Protein AF-A0AA45U1Y1-F1 (afdb_monomer)

Foldseek 3Di:
DDFDAQPPDGPDTFADDPVDPNQGWDWPPDKDWDWDDPPDPDTDIWIWTWTAGPVPRDIDIDTPDPSPPDDPDPPDDD

Radius of gyration: 15.84 Å; Cα contacts (8 Å, |Δi|>4): 106; chains: 1; bounding box: 44×20×44 Å

pLDDT: mean 79.02, std 16.94, range [36.5, 95.19]

Solvent-accessible surface area (backbone atoms only — not comparable to full-atom values): 5194 Å² total; per-residue (Å²): 131,81,75,36,75,35,98,76,50,79,96,38,70,37,57,63,38,90,90,42,81,95,37,62,39,47,65,63,102,52,76,48,73,47,76,56,59,93,84,47,96,74,70,58,72,43,50,30,34,48,34,33,23,90,87,78,67,52,71,46,81,41,71,70,54,81,95,67,66,67,87,71,70,90,76,76,84,131

Structure (mmCIF, N/CA/C/O backbone):
data_AF-A0AA45U1Y1-F1
#
_entry.id   AF-A0AA45U1Y1-F1
#
loop_
_atom_site.group_PDB
_atom_site.id
_atom_site.type_symbol
_atom_site.label_atom_id
_atom_site.label_alt_id
_atom_site.label_comp_id
_atom_site.label_asym_id
_atom_site.label_entity_id
_atom_site.label_seq_id
_atom_site.pdbx_PDB_ins_code
_atom_site.Cartn_x
_atom_site.Cartn_y
_atom_site.Cartn_z
_atom_site.occupancy
_atom_site.B_iso_or_equiv
_atom_site.auth_seq_id
_atom_site.auth_comp_id
_atom_site.auth_asym_id
_atom_site.auth_atom_id
_atom_site.pdbx_PDB_model_num
ATOM 1 N N . MET A 1 1 ? 1.785 8.235 0.893 1.00 52.97 1 MET A N 1
ATOM 2 C CA . MET A 1 1 ? 1.515 9.303 1.884 1.00 52.97 1 MET A CA 1
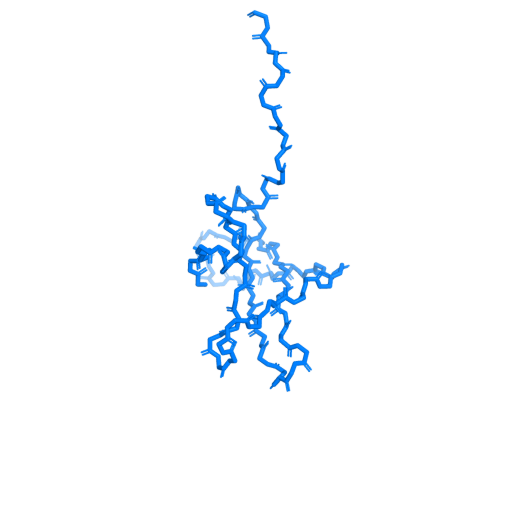ATOM 3 C C . MET A 1 1 ? 2.336 9.048 3.142 1.00 52.97 1 MET A C 1
ATOM 5 O O . MET A 1 1 ? 2.751 7.910 3.329 1.00 52.97 1 MET A O 1
ATOM 9 N N . PRO A 1 2 ? 2.639 10.061 3.973 1.00 65.69 2 PRO A N 1
ATOM 10 C CA . PRO A 1 2 ? 3.416 9.837 5.187 1.00 65.69 2 PRO A CA 1
ATOM 11 C C . PRO A 1 2 ? 2.636 8.961 6.174 1.00 65.69 2 PRO A C 1
ATOM 13 O O . PRO A 1 2 ? 1.428 9.135 6.345 1.00 65.69 2 PRO A O 1
ATOM 16 N N . LEU A 1 3 ? 3.353 8.048 6.831 1.00 72.06 3 LEU A N 1
ATOM 17 C CA . LEU A 1 3 ? 2.897 7.356 8.034 1.00 72.06 3 LEU A CA 1
ATOM 18 C C . LEU A 1 3 ? 2.316 8.380 9.023 1.00 72.06 3 LEU A C 1
ATOM 20 O O . LEU A 1 3 ? 2.973 9.379 9.330 1.00 72.06 3 LEU A O 1
ATOM 24 N N . ARG A 1 4 ? 1.096 8.147 9.513 1.00 74.06 4 ARG A N 1
ATOM 25 C CA . ARG A 1 4 ? 0.401 9.064 10.431 1.00 74.06 4 ARG A CA 1
ATOM 26 C C . ARG A 1 4 ? 0.460 8.526 11.854 1.00 74.06 4 ARG A C 1
ATOM 28 O O . ARG A 1 4 ? 0.619 7.325 12.047 1.00 74.06 4 ARG A O 1
ATOM 35 N N . ALA A 1 5 ? 0.328 9.397 12.850 1.00 75.44 5 ALA A N 1
ATOM 36 C CA . ALA A 1 5 ? 0.221 8.957 14.240 1.00 75.44 5 ALA A CA 1
ATOM 37 C C . ALA A 1 5 ? -0.998 8.037 14.414 1.00 75.44 5 ALA A C 1
ATOM 39 O O . ALA A 1 5 ? -2.074 8.314 13.876 1.00 75.44 5 ALA A O 1
ATOM 40 N N . HIS A 1 6 ? -0.832 6.943 15.152 1.00 77.38 6 HIS A N 1
ATOM 41 C CA . HIS A 1 6 ? -1.933 6.040 15.448 1.00 77.38 6 HIS A CA 1
ATOM 42 C C . HIS A 1 6 ? -2.931 6.742 16.388 1.00 77.38 6 HIS A C 1
ATOM 44 O O . HIS A 1 6 ? -2.525 7.281 17.416 1.00 77.38 6 HIS A O 1
ATOM 50 N N . PRO A 1 7 ? -4.248 6.695 16.116 1.00 74.81 7 PRO A N 1
ATOM 51 C CA . PRO A 1 7 ? -5.253 7.430 16.898 1.00 74.81 7 PRO A CA 1
ATOM 52 C C . PRO A 1 7 ? -5.466 6.924 18.338 1.00 74.81 7 PRO A C 1
ATOM 54 O O . PRO A 1 7 ? -6.261 7.495 19.073 1.00 74.81 7 PRO A O 1
ATOM 57 N N . VAL A 1 8 ? -4.794 5.840 18.740 1.00 80.69 8 VAL A N 1
ATOM 58 C CA . VAL A 1 8 ? -5.044 5.123 20.007 1.00 80.69 8 VAL A CA 1
ATOM 59 C C . VAL A 1 8 ? -3.719 4.744 20.659 1.00 80.69 8 VAL A C 1
ATOM 61 O O . VAL A 1 8 ? -3.523 4.971 21.848 1.00 80.69 8 VAL A O 1
ATOM 64 N N . GLN A 1 9 ? -2.777 4.211 19.877 1.00 79.00 9 GLN A N 1
ATOM 65 C CA . GLN A 1 9 ? -1.437 3.891 20.355 1.00 79.00 9 GLN A CA 1
ATOM 66 C C . GLN A 1 9 ? -0.543 5.130 20.272 1.00 79.00 9 GLN A C 1
ATOM 68 O O . GLN A 1 9 ? -0.050 5.493 19.204 1.00 79.00 9 GLN A O 1
ATOM 73 N N . LYS A 1 10 ? -0.346 5.797 21.411 1.00 75.88 10 LYS A N 1
ATOM 74 C CA . LYS A 1 10 ? 0.546 6.956 21.515 1.00 75.88 10 LYS A CA 1
ATOM 75 C C . LYS A 1 10 ? 1.952 6.578 21.020 1.00 75.88 10 LYS A C 1
ATOM 77 O O . LYS A 1 10 ? 2.405 5.471 21.276 1.00 75.88 10 LYS A O 1
ATOM 82 N N . GLU A 1 11 ? 2.602 7.482 20.285 1.00 78.31 11 GLU A N 1
ATOM 83 C CA . GLU A 1 11 ? 3.952 7.308 19.696 1.00 78.31 11 GLU A CA 1
ATOM 84 C C . GLU A 1 11 ? 4.071 6.251 18.580 1.00 78.31 11 GLU A C 1
ATOM 86 O O . GLU A 1 11 ? 5.094 6.187 17.901 1.00 78.31 11 GLU A O 1
ATOM 91 N N . SER A 1 12 ? 3.006 5.496 18.300 1.00 77.88 12 SER A N 1
ATOM 92 C CA . SER A 1 12 ? 2.950 4.576 17.165 1.00 77.88 12 SER A CA 1
ATOM 93 C C . SER A 1 12 ? 2.584 5.306 15.871 1.00 77.88 12 SER A C 1
ATOM 95 O O . SER A 1 12 ? 1.849 6.301 15.864 1.00 77.88 12 SER A O 1
ATOM 97 N N . LYS A 1 13 ? 3.087 4.792 14.748 1.00 77.56 13 LYS A N 1
ATOM 98 C CA . LYS A 1 13 ? 2.767 5.253 13.396 1.00 77.56 13 LYS A CA 1
ATOM 99 C C . LYS A 1 13 ? 1.997 4.170 12.651 1.00 77.56 13 LYS A C 1
ATOM 101 O O . LYS A 1 13 ? 2.307 2.992 12.778 1.00 77.56 13 LYS A O 1
ATOM 106 N N . THR A 1 14 ? 1.010 4.567 11.857 1.00 82.75 14 THR A N 1
ATOM 107 C CA . THR A 1 14 ? 0.156 3.640 11.114 1.00 82.75 14 THR A CA 1
ATOM 108 C C . THR A 1 14 ? -0.311 4.211 9.773 1.00 82.75 14 THR A C 1
ATOM 110 O O . THR A 1 14 ? -0.106 5.391 9.461 1.00 82.75 14 THR A O 1
ATOM 113 N N . LEU A 1 15 ? -0.929 3.347 8.969 1.00 86.44 15 LEU A N 1
ATOM 114 C CA . LEU A 1 15 ? -1.528 3.669 7.681 1.00 86.44 15 LEU A CA 1
ATOM 115 C C . LEU A 1 15 ? -3.018 3.949 7.875 1.00 86.44 15 LEU A C 1
ATOM 117 O O . LEU A 1 15 ? -3.773 3.065 8.271 1.00 86.44 15 LEU A O 1
ATOM 121 N N . LEU A 1 16 ? -3.438 5.184 7.604 1.00 88.50 16 LEU A N 1
ATOM 122 C CA . LEU A 1 16 ? -4.834 5.608 7.710 1.00 88.50 16 LEU A CA 1
ATOM 123 C C . LEU A 1 16 ? -5.385 5.976 6.341 1.00 88.50 16 LEU A C 1
ATOM 125 O O . LEU A 1 16 ? -4.726 6.674 5.568 1.00 88.50 16 LEU A 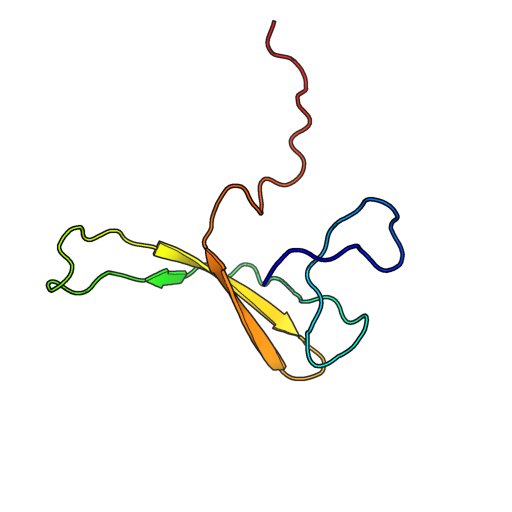O 1
ATOM 129 N N . CYS A 1 17 ? -6.631 5.587 6.092 1.00 90.06 17 CYS A N 1
ATOM 130 C CA . CYS A 1 17 ? -7.353 6.010 4.906 1.00 90.06 17 CYS A CA 1
ATOM 131 C C . CYS A 1 17 ? -7.507 7.538 4.882 1.00 90.06 17 CYS A C 1
ATOM 133 O O . CYS A 1 17 ? -7.821 8.174 5.890 1.00 90.06 17 CYS A O 1
ATOM 135 N N . ILE A 1 18 ? -7.300 8.148 3.713 1.00 89.12 18 ILE A N 1
ATOM 136 C CA . ILE A 1 18 ? -7.542 9.582 3.522 1.00 89.12 18 ILE A CA 1
ATOM 137 C C . ILE A 1 18 ? -9.034 9.928 3.448 1.00 89.12 18 ILE A C 1
ATOM 139 O O . ILE A 1 18 ? -9.418 11.013 3.870 1.00 89.12 18 ILE A O 1
ATOM 143 N N . ASN A 1 19 ? -9.866 8.998 2.972 1.00 91.25 19 ASN A N 1
ATOM 144 C CA . ASN A 1 19 ? -11.303 9.213 2.784 1.00 91.25 19 ASN A CA 1
ATOM 145 C C . ASN A 1 19 ? -12.138 8.795 4.003 1.00 91.25 19 ASN A C 1
ATOM 147 O O . ASN A 1 19 ? -13.247 9.289 4.187 1.00 91.25 19 ASN A O 1
ATOM 151 N N . CYS A 1 20 ? -11.619 7.890 4.838 1.00 90.44 20 CYS A N 1
ATOM 152 C CA . CYS A 1 20 ? -12.300 7.382 6.028 1.00 90.44 20 CYS A CA 1
ATOM 153 C C . CYS A 1 20 ? -11.469 7.722 7.275 1.00 90.44 20 CYS A C 1
ATOM 155 O O . CYS A 1 20 ? -10.509 7.004 7.579 1.00 90.44 20 CYS A O 1
ATOM 157 N N . PRO A 1 21 ? -11.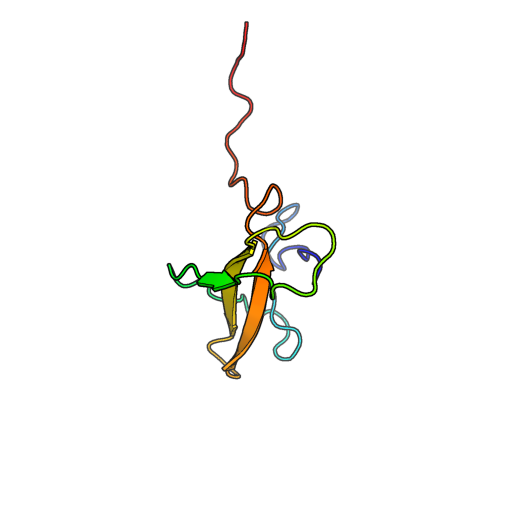806 8.805 8.003 1.00 83.56 21 PRO A N 1
ATOM 158 C CA . PRO A 1 21 ? -11.105 9.182 9.224 1.00 83.56 21 PRO A CA 1
ATOM 159 C C . PRO A 1 21 ? -11.014 8.006 10.201 1.00 83.56 21 PRO A C 1
ATOM 161 O O . PRO A 1 21 ? -11.976 7.260 10.373 1.00 83.56 21 PRO A O 1
ATOM 164 N N . ASN A 1 22 ? -9.854 7.832 10.834 1.00 85.06 22 ASN A N 1
ATOM 165 C CA . ASN A 1 22 ? -9.570 6.765 11.807 1.00 85.06 22 ASN A CA 1
ATOM 166 C C . ASN A 1 22 ? -9.659 5.319 11.281 1.00 85.06 22 ASN A C 1
ATOM 168 O O . ASN A 1 22 ? -9.480 4.390 12.064 1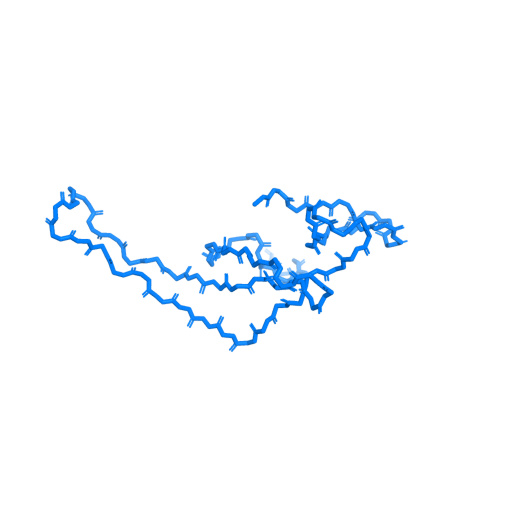.00 85.06 22 ASN A O 1
ATOM 172 N N . THR A 1 23 ? -9.895 5.101 9.985 1.00 89.69 23 THR A N 1
ATOM 173 C CA . THR A 1 23 ? -9.888 3.752 9.406 1.00 89.69 23 THR A CA 1
ATOM 174 C C . THR A 1 23 ? -8.465 3.360 9.035 1.00 89.69 23 THR A C 1
ATOM 176 O O . THR A 1 23 ? -7.815 4.048 8.243 1.00 89.69 23 THR A O 1
ATOM 179 N N . LEU A 1 24 ? -7.986 2.259 9.614 1.00 89.81 24 LEU A N 1
ATOM 180 C CA . LEU A 1 24 ? -6.691 1.670 9.287 1.00 89.81 24 LEU A CA 1
ATOM 181 C C . LEU A 1 24 ? -6.739 1.039 7.894 1.00 89.81 24 LEU A C 1
ATOM 183 O O . LEU A 1 24 ? -7.738 0.427 7.525 1.00 89.81 24 LEU A O 1
ATOM 187 N N . LEU A 1 25 ? -5.662 1.192 7.128 1.00 91.25 25 LEU A N 1
ATOM 188 C CA . LEU A 1 25 ? -5.507 0.470 5.871 1.00 91.25 25 LEU A CA 1
ATOM 189 C C . LEU A 1 25 ? -5.017 -0.952 6.152 1.00 91.25 25 LEU A C 1
ATOM 191 O O . LEU A 1 25 ? -4.043 -1.152 6.881 1.00 91.25 25 LEU A O 1
ATOM 195 N N . THR A 1 26 ? -5.665 -1.926 5.527 1.00 91.12 26 THR A N 1
ATOM 196 C CA . THR A 1 26 ? -5.252 -3.325 5.526 1.00 91.12 26 THR A CA 1
ATOM 197 C C . THR A 1 26 ? -4.131 -3.510 4.509 1.00 91.12 26 THR A C 1
ATOM 199 O O . THR A 1 26 ? -4.238 -3.071 3.364 1.00 91.12 26 THR A O 1
ATOM 202 N N . VAL A 1 27 ? -3.043 -4.165 4.912 1.00 89.31 27 VAL A N 1
ATOM 203 C CA . VAL A 1 27 ? -1.920 -4.494 4.023 1.00 89.31 27 VAL A CA 1
ATOM 204 C C . VAL A 1 27 ? -2.010 -5.976 3.657 1.00 89.31 27 VAL A C 1
ATOM 206 O O . VAL A 1 27 ? -1.562 -6.818 4.439 1.00 89.31 27 VAL A O 1
ATOM 209 N N . PRO A 1 28 ? -2.622 -6.339 2.514 1.00 87.69 28 PRO A N 1
ATOM 210 C CA . PRO A 1 28 ? -2.648 -7.725 2.068 1.00 87.69 28 PRO A CA 1
ATOM 211 C C . PRO A 1 28 ? -1.224 -8.249 1.813 1.00 87.69 28 PRO A C 1
ATOM 213 O O . PRO A 1 28 ? -0.339 -7.475 1.435 1.00 87.69 28 PRO A O 1
ATOM 216 N N . PRO A 1 29 ? -0.984 -9.567 1.944 1.00 82.44 29 PRO A N 1
ATOM 217 C CA . PRO A 1 29 ? 0.311 -10.195 1.675 1.00 82.44 29 PRO A CA 1
ATOM 218 C C . PRO A 1 29 ? 0.589 -10.313 0.162 1.00 82.44 29 PRO A C 1
ATOM 220 O O . PRO A 1 29 ? 0.972 -11.366 -0.340 1.00 82.44 29 PRO A O 1
ATOM 223 N N . SER A 1 30 ? 0.376 -9.231 -0.584 1.00 80.25 30 SER A N 1
ATOM 224 C CA . SER A 1 30 ? 0.583 -9.135 -2.026 1.00 80.25 30 SER A CA 1
ATOM 225 C C . SER A 1 30 ? 1.708 -8.148 -2.319 1.00 80.25 30 SER A C 1
ATOM 227 O O . SER A 1 30 ? 1.625 -6.980 -1.927 1.00 80.25 30 SER A O 1
ATOM 229 N N . ARG A 1 31 ? 2.737 -8.611 -3.031 1.00 87.62 31 ARG A N 1
ATOM 230 C CA . ARG A 1 31 ? 3.835 -7.784 -3.539 1.00 87.62 31 ARG A CA 1
ATOM 231 C C . ARG A 1 31 ? 3.781 -7.737 -5.060 1.00 87.62 31 ARG A C 1
ATOM 233 O O . ARG A 1 31 ? 3.450 -8.732 -5.699 1.00 87.62 31 ARG A O 1
ATOM 240 N N . TYR A 1 32 ? 4.134 -6.588 -5.616 1.00 89.81 32 TYR A N 1
ATOM 241 C CA . TYR A 1 32 ? 4.133 -6.307 -7.046 1.00 89.81 32 TYR A CA 1
ATOM 242 C C . TYR A 1 32 ? 5.509 -5.791 -7.446 1.00 89.81 32 TYR A C 1
ATOM 244 O O . TYR A 1 32 ? 6.148 -5.076 -6.678 1.00 89.81 32 TYR A O 1
ATOM 252 N N . THR A 1 33 ? 5.957 -6.103 -8.657 1.00 92.62 33 THR A N 1
ATOM 253 C CA . THR A 1 33 ? 7.195 -5.544 -9.205 1.00 92.62 33 THR A CA 1
ATOM 254 C C . THR A 1 33 ? 6.861 -4.759 -10.460 1.00 92.62 33 THR A C 1
ATOM 256 O O . THR A 1 33 ? 6.339 -5.326 -11.417 1.00 92.62 33 THR A O 1
ATOM 259 N N . LEU A 1 34 ? 7.161 -3.461 -10.459 1.00 90.62 34 LEU A N 1
ATOM 260 C CA . LEU A 1 34 ? 7.101 -2.642 -11.664 1.00 90.62 34 LEU A CA 1
ATOM 261 C C . LEU A 1 34 ? 8.448 -2.704 -12.371 1.00 90.62 34 LEU A C 1
ATOM 263 O O . LEU A 1 34 ? 9.480 -2.385 -11.774 1.00 90.62 34 LEU A O 1
ATOM 267 N N . GLN A 1 35 ? 8.420 -3.118 -13.633 1.00 93.12 35 GLN A N 1
ATOM 268 C CA . GLN A 1 35 ? 9.581 -3.059 -14.507 1.00 93.12 35 GLN A CA 1
ATOM 269 C C . GLN A 1 35 ? 9.646 -1.671 -15.157 1.00 93.12 35 GLN A C 1
ATOM 271 O O . GLN A 1 35 ? 8.602 -1.148 -15.551 1.00 93.12 35 GLN A O 1
ATOM 276 N N . PRO A 1 36 ? 10.832 -1.051 -15.227 1.00 91.19 36 PRO A N 1
ATOM 277 C CA . PRO A 1 36 ? 11.016 0.190 -15.960 1.00 91.19 36 PRO A CA 1
ATOM 278 C C . PRO A 1 36 ? 10.941 -0.081 -17.465 1.00 91.19 36 PRO A C 1
ATOM 280 O O . PRO A 1 36 ? 11.402 -1.121 -17.932 1.00 91.19 36 PRO A O 1
ATOM 283 N N . ASP A 1 37 ? 10.413 0.878 -18.216 1.00 91.44 37 ASP A N 1
ATOM 284 C CA . ASP A 1 37 ? 10.508 0.848 -19.674 1.00 91.44 37 ASP A CA 1
ATOM 285 C C . ASP A 1 37 ? 11.958 1.091 -20.132 1.00 91.44 37 ASP A C 1
ATOM 287 O O . ASP A 1 37 ? 12.761 1.718 -19.432 1.00 91.44 37 ASP A O 1
ATOM 291 N N . ASP A 1 38 ? 12.273 0.684 -21.361 1.00 87.50 38 ASP A N 1
ATOM 292 C CA . ASP A 1 38 ? 13.612 0.835 -21.958 1.00 87.50 38 ASP A CA 1
ATOM 293 C C . ASP A 1 38 ? 14.043 2.304 -22.153 1.00 87.50 38 ASP A C 1
ATOM 295 O O . ASP A 1 38 ? 15.200 2.595 -22.449 1.00 87.50 38 ASP A O 1
ATOM 299 N N . SER A 1 39 ? 13.115 3.252 -21.992 1.00 91.62 39 SER A N 1
ATOM 300 C CA . SER A 1 39 ? 13.355 4.692 -22.127 1.00 91.62 39 SER A CA 1
ATOM 301 C C . SER A 1 39 ? 14.006 5.334 -20.895 1.00 91.62 39 SER A C 1
ATOM 303 O O . SER A 1 39 ? 14.433 6.491 -20.956 1.00 91.62 39 SER A O 1
ATOM 305 N N . PHE A 1 40 ? 14.101 4.617 -19.771 1.00 87.31 40 PHE A N 1
ATOM 306 C CA . PHE A 1 40 ? 14.712 5.138 -18.551 1.00 87.31 40 PHE A CA 1
ATOM 307 C C . PHE A 1 40 ? 16.242 5.108 -18.635 1.00 87.31 40 PHE A C 1
ATOM 309 O O . PHE A 1 40 ? 16.848 4.064 -18.848 1.00 87.31 40 PHE A O 1
ATOM 316 N N . ALA A 1 41 ? 16.885 6.250 -18.364 1.00 88.00 41 ALA A N 1
ATOM 317 C CA . ALA A 1 41 ? 18.349 6.364 -18.359 1.00 88.00 41 ALA A CA 1
ATOM 318 C C . ALA A 1 41 ? 19.032 5.440 -17.330 1.00 88.00 41 ALA A C 1
ATOM 320 O O . ALA A 1 41 ? 20.171 5.022 -17.521 1.00 88.00 41 ALA A O 1
ATOM 321 N N . THR A 1 42 ? 18.335 5.119 -16.238 1.00 86.81 42 THR A N 1
ATOM 322 C CA . THR A 1 42 ? 18.776 4.173 -15.206 1.00 86.81 42 THR A CA 1
ATOM 323 C C . THR A 1 42 ? 17.612 3.246 -14.850 1.00 86.81 42 THR A C 1
ATOM 325 O O . THR A 1 42 ? 16.819 3.579 -13.961 1.00 86.81 42 THR A O 1
ATOM 328 N N . PRO A 1 43 ? 17.453 2.111 -15.549 1.00 84.12 43 PRO A N 1
ATOM 329 C CA . PRO A 1 43 ? 16.348 1.200 -15.301 1.00 84.12 43 PRO A CA 1
ATOM 330 C C . PRO A 1 43 ? 16.533 0.512 -13.943 1.00 84.12 43 PRO A C 1
ATOM 332 O O . PRO A 1 43 ? 17.519 -0.184 -13.704 1.00 84.12 43 PRO A O 1
ATOM 335 N N . GLN A 1 44 ? 15.571 0.703 -13.040 1.00 88.44 44 GLN A N 1
ATOM 336 C CA . GLN A 1 44 ? 15.492 -0.016 -11.772 1.00 88.44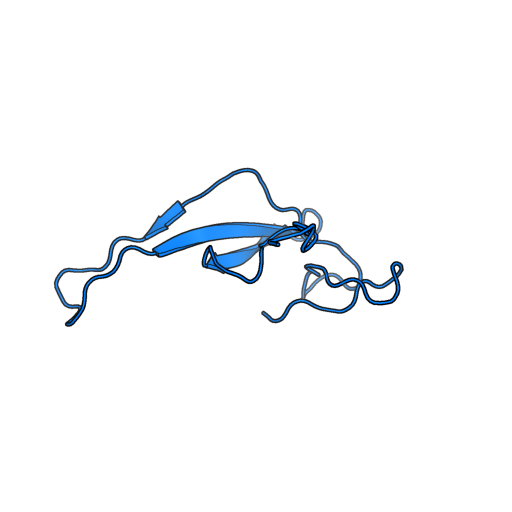 44 GLN A CA 1
ATOM 337 C C . GLN A 1 44 ? 14.084 -0.585 -11.581 1.00 88.44 44 GLN A C 1
ATOM 339 O O . GLN A 1 44 ? 13.102 0.155 -11.625 1.00 88.44 44 GLN A O 1
ATOM 344 N N . ALA A 1 45 ? 13.996 -1.889 -11.309 1.00 89.69 45 ALA A N 1
ATOM 345 C CA . ALA A 1 45 ?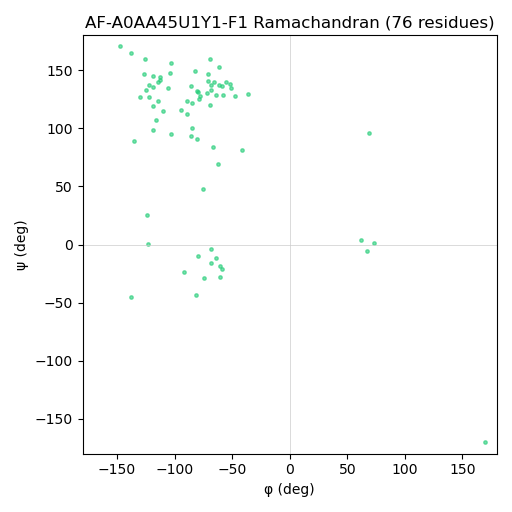 12.747 -2.525 -10.910 1.00 89.69 45 ALA A CA 1
ATOM 346 C C . ALA A 1 45 ? 12.309 -2.041 -9.518 1.00 89.69 45 ALA A C 1
ATOM 348 O O . ALA A 1 45 ? 13.120 -1.939 -8.593 1.00 89.69 45 ALA A O 1
ATOM 349 N N . LEU A 1 46 ? 11.017 -1.753 -9.361 1.00 89.06 46 LEU A N 1
ATOM 350 C CA . LEU A 1 46 ? 10.441 -1.278 -8.105 1.00 89.06 46 LEU A CA 1
ATOM 351 C C . LEU A 1 46 ? 9.544 -2.348 -7.495 1.00 89.06 46 LEU A C 1
ATOM 353 O O . LEU A 1 46 ? 8.488 -2.660 -8.042 1.00 89.06 46 LEU A O 1
ATOM 357 N N . SER A 1 47 ? 9.936 -2.861 -6.331 1.00 90.00 47 SER A N 1
ATOM 358 C CA . SER A 1 47 ? 9.057 -3.679 -5.496 1.00 90.00 47 SER A CA 1
ATOM 359 C C . SER A 1 47 ? 8.089 -2.785 -4.732 1.00 90.00 47 SER A C 1
ATOM 361 O O . SER A 1 47 ? 8.501 -1.856 -4.031 1.00 90.00 47 SER A O 1
ATOM 363 N N . LEU A 1 48 ? 6.801 -3.063 -4.885 1.00 90.25 48 LEU A N 1
ATOM 364 C CA . LEU A 1 48 ? 5.700 -2.345 -4.269 1.00 90.25 48 LEU A CA 1
ATOM 365 C C . LEU A 1 48 ? 4.786 -3.307 -3.507 1.00 90.25 48 LEU A C 1
ATOM 367 O O . LEU A 1 48 ? 4.699 -4.494 -3.817 1.00 90.25 48 LEU A O 1
ATOM 371 N N . PHE A 1 49 ? 4.015 -2.774 -2.572 1.00 89.31 49 PHE A N 1
ATOM 372 C CA . PHE A 1 49 ? 2.854 -3.451 -2.000 1.00 89.31 49 PHE A CA 1
ATOM 373 C C . PHE A 1 49 ? 1.699 -2.459 -1.853 1.00 89.31 49 PHE A C 1
ATOM 375 O O . PHE A 1 49 ? 1.886 -1.244 -1.957 1.00 89.31 49 PHE A O 1
ATOM 382 N N . ALA A 1 50 ? 0.498 -2.989 -1.642 1.00 90.25 50 ALA A N 1
ATOM 383 C CA . ALA A 1 50 ? -0.717 -2.197 -1.526 1.00 90.25 50 ALA A CA 1
ATOM 384 C C . ALA A 1 50 ? -1.173 -2.085 -0.068 1.00 90.25 50 ALA A C 1
ATOM 386 O O . ALA A 1 50 ? -1.011 -3.021 0.712 1.00 90.25 50 ALA A O 1
ATOM 387 N N . ALA A 1 51 ? -1.787 -0.957 0.273 1.00 91.25 51 ALA A N 1
ATOM 388 C CA . ALA A 1 51 ? -2.582 -0.785 1.480 1.00 91.25 51 ALA A CA 1
ATOM 389 C C . ALA A 1 51 ? -3.996 -0.358 1.068 1.00 91.25 51 ALA A C 1
ATOM 391 O O . ALA A 1 51 ? -4.156 0.590 0.297 1.00 91.25 51 ALA A O 1
ATOM 392 N N . VAL A 1 52 ? -5.012 -1.073 1.546 1.00 93.06 52 VAL A N 1
ATOM 393 C CA . VAL A 1 52 ? -6.398 -0.976 1.072 1.00 93.06 52 VAL A CA 1
ATOM 394 C C . VAL A 1 52 ? -7.321 -0.611 2.229 1.00 93.06 52 VAL A C 1
ATOM 396 O O . VAL A 1 52 ? -7.187 -1.120 3.337 1.00 93.06 52 VAL A O 1
ATOM 399 N N . CYS A 1 53 ? -8.261 0.295 1.987 1.00 94.00 53 CYS A N 1
ATOM 400 C CA . CYS A 1 53 ? -9.338 0.60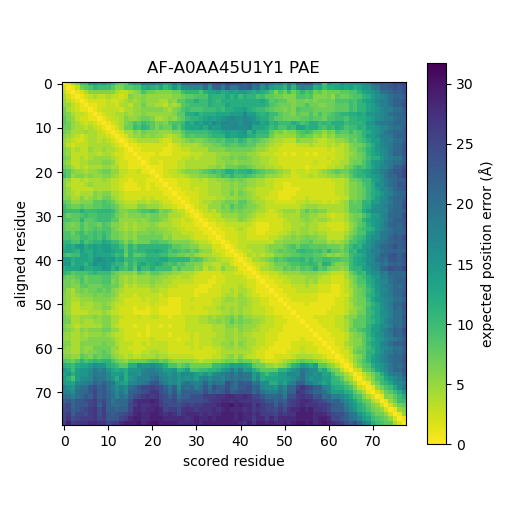1 2.915 1.00 94.00 53 CYS A CA 1
ATOM 401 C C . CYS A 1 53 ? -10.523 -0.319 2.634 1.00 94.00 53 CYS A C 1
ATOM 403 O O . CYS A 1 53 ? -11.201 -0.143 1.622 1.00 94.00 53 CYS A O 1
ATOM 405 N N . ASP A 1 54 ? -10.826 -1.231 3.551 1.00 92.25 54 ASP A N 1
ATOM 406 C CA . ASP A 1 54 ? -11.943 -2.171 3.383 1.00 92.25 54 ASP A CA 1
ATOM 407 C C . ASP A 1 54 ? -13.322 -1.481 3.433 1.00 92.25 54 ASP A C 1
ATOM 409 O O . ASP A 1 54 ? -14.317 -2.037 2.977 1.00 92.25 54 ASP A O 1
ATOM 413 N N . THR A 1 55 ? -13.390 -0.239 3.932 1.00 94.94 55 THR A N 1
ATOM 414 C CA . THR A 1 55 ? -14.636 0.542 4.015 1.00 94.94 55 THR A CA 1
ATOM 415 C C . THR A 1 55 ? -15.005 1.227 2.698 1.00 94.94 55 THR A C 1
ATOM 417 O O . THR A 1 55 ? -16.175 1.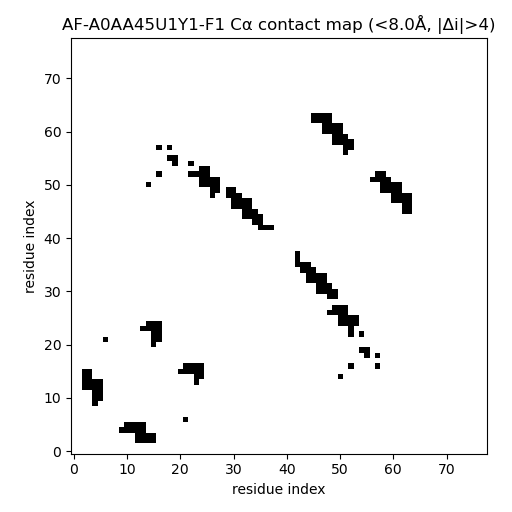252 2.329 1.00 94.94 55 THR A O 1
ATOM 420 N N . CYS A 1 56 ? -14.037 1.833 1.997 1.00 95.19 56 CYS A N 1
A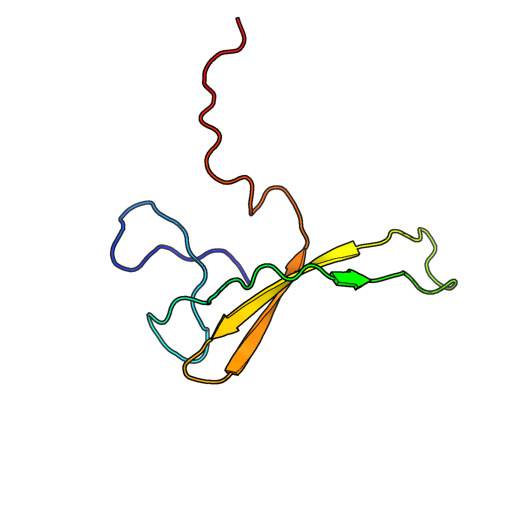TOM 421 C CA . CYS A 1 56 ? -14.305 2.629 0.785 1.00 95.19 56 CYS A CA 1
ATOM 422 C C . CYS A 1 56 ? -13.555 2.160 -0.469 1.00 95.19 56 CYS A C 1
ATOM 424 O O . CYS A 1 56 ? -13.674 2.792 -1.515 1.00 95.19 56 CYS A O 1
ATOM 426 N N . GLY A 1 57 ? -12.751 1.099 -0.376 1.00 93.88 57 GLY A N 1
ATOM 427 C CA . GLY A 1 57 ? -11.960 0.560 -1.488 1.00 93.88 57 GLY A CA 1
ATOM 428 C C . GLY A 1 57 ? -10.741 1.402 -1.879 1.00 93.88 57 GLY A C 1
ATOM 429 O O . GLY A 1 57 ? -10.021 1.051 -2.815 1.00 93.88 57 GLY A O 1
ATOM 430 N N . TYR A 1 58 ? -10.481 2.512 -1.182 1.00 92.94 58 TYR A N 1
ATOM 431 C CA . TYR A 1 58 ? -9.312 3.345 -1.451 1.00 92.94 58 TYR A CA 1
ATOM 432 C C . TYR A 1 58 ? -8.022 2.533 -1.302 1.00 92.94 58 TYR A C 1
ATOM 434 O O . TYR A 1 58 ? -7.820 1.881 -0.280 1.00 92.94 58 TYR A O 1
ATOM 442 N N . THR A 1 59 ? -7.159 2.594 -2.315 1.00 91.69 59 THR A N 1
ATOM 443 C CA . THR A 1 59 ? -5.924 1.809 -2.394 1.00 91.69 59 THR A CA 1
ATOM 444 C C . THR A 1 59 ? -4.727 2.728 -2.587 1.00 91.69 59 THR A C 1
ATOM 446 O O . THR A 1 59 ? -4.736 3.599 -3.456 1.00 91.69 59 THR A O 1
ATOM 449 N N . GLU A 1 60 ? -3.677 2.501 -1.804 1.00 88.44 60 GLU A N 1
ATOM 450 C CA . GLU A 1 60 ? -2.387 3.175 -1.928 1.00 88.44 60 GLU A CA 1
ATOM 451 C C . GLU A 1 60 ? -1.282 2.164 -2.232 1.00 88.44 60 GLU A C 1
ATOM 453 O O . GLU A 1 60 ? -1.298 1.045 -1.720 1.00 88.44 60 GLU A O 1
ATOM 458 N N . LEU A 1 61 ? -0.298 2.578 -3.032 1.00 87.62 61 LEU A N 1
ATOM 459 C CA . LEU A 1 61 ? 0.896 1.788 -3.325 1.00 87.62 61 LEU A CA 1
ATOM 460 C C . LEU A 1 61 ? 2.102 2.350 -2.574 1.00 87.62 61 LEU A C 1
ATOM 462 O O . LEU A 1 61 ? 2.358 3.557 -2.583 1.00 87.62 61 LEU A O 1
ATOM 466 N N . TYR A 1 62 ? 2.863 1.456 -1.958 1.00 85.38 62 TYR A N 1
ATOM 467 C CA . TYR A 1 62 ? 4.064 1.766 -1.197 1.00 85.38 62 TYR A CA 1
ATOM 468 C C . TYR A 1 62 ? 5.262 1.075 -1.825 1.00 85.38 62 TYR A C 1
ATOM 470 O O . TYR A 1 62 ? 5.191 -0.105 -2.153 1.00 85.38 62 TYR A O 1
ATOM 478 N N . LYS A 1 63 ? 6.376 1.802 -1.959 1.00 86.50 63 LYS A N 1
ATOM 479 C CA . LYS A 1 63 ? 7.666 1.202 -2.305 1.00 86.50 63 LYS A CA 1
ATOM 480 C C . LYS A 1 63 ? 8.185 0.408 -1.111 1.00 86.50 63 LYS A C 1
ATOM 482 O O . LYS A 1 63 ? 8.235 0.930 0.003 1.00 86.50 63 LYS A O 1
ATOM 487 N N . GLU A 1 64 ? 8.583 -0.834 -1.352 1.00 80.00 64 GLU A N 1
ATOM 488 C CA . GLU A 1 64 ? 9.241 -1.664 -0.349 1.00 80.00 64 GLU A CA 1
ATOM 489 C C . GLU A 1 64 ? 10.587 -1.022 0.033 1.00 80.00 64 GLU A C 1
ATOM 491 O O . GLU A 1 64 ? 11.366 -0.602 -0.827 1.00 80.00 64 GLU A O 1
ATOM 496 N N . GLY A 1 65 ? 10.830 -0.850 1.333 1.00 72.00 65 GLY A N 1
ATOM 497 C CA . GLY A 1 65 ? 11.965 -0.079 1.833 1.00 72.00 65 GLY A CA 1
ATOM 498 C C . GLY A 1 65 ? 11.901 0.195 3.342 1.00 72.00 65 GLY A C 1
ATOM 499 O O . GLY A 1 65 ? 11.039 -0.356 4.030 1.00 72.00 65 GLY A O 1
ATOM 500 N N . PRO A 1 66 ? 12.778 1.073 3.872 1.00 56.66 66 PRO A N 1
ATOM 501 C CA . PRO A 1 66 ? 12.992 1.257 5.316 1.00 56.66 66 PRO A CA 1
ATOM 502 C C . PRO A 1 66 ? 11.748 1.667 6.113 1.00 56.66 66 PRO A C 1
ATOM 504 O O . PRO A 1 66 ? 11.685 1.443 7.315 1.00 56.66 66 PRO A O 1
ATOM 507 N N . LEU A 1 67 ? 10.732 2.225 5.446 1.00 54.72 67 LEU A N 1
ATOM 508 C CA . LEU A 1 67 ? 9.453 2.603 6.057 1.00 54.72 67 LEU A CA 1
ATOM 509 C C . LEU A 1 67 ? 8.697 1.416 6.684 1.00 54.72 67 LEU A C 1
ATOM 511 O O . LEU A 1 67 ? 7.820 1.643 7.512 1.00 54.72 67 LEU A O 1
ATOM 515 N N . PHE A 1 68 ? 9.040 0.179 6.305 1.00 53.75 68 PHE A N 1
ATOM 516 C CA . PHE A 1 68 ? 8.425 -1.063 6.787 1.00 53.75 68 PHE A CA 1
ATOM 517 C C . PHE A 1 68 ? 9.451 -2.028 7.391 1.00 53.75 68 PHE A C 1
ATOM 519 O O . PHE A 1 68 ? 9.210 -3.235 7.437 1.00 53.75 68 PHE A O 1
ATOM 526 N N . GLN A 1 69 ? 10.586 -1.518 7.888 1.00 48.97 69 GLN A N 1
ATOM 527 C CA . GLN A 1 69 ? 11.384 -2.267 8.859 1.00 48.97 69 GLN A CA 1
ATOM 528 C C . GLN A 1 69 ? 10.557 -2.369 10.147 1.00 48.97 69 GLN A C 1
ATOM 530 O O . GLN A 1 69 ? 10.649 -1.533 11.042 1.00 48.97 69 GLN A O 1
ATOM 535 N N . GLY A 1 70 ? 9.659 -3.360 10.187 1.00 40.72 70 GLY A N 1
ATOM 536 C CA . GLY A 1 70 ? 8.928 -3.735 11.391 1.00 40.72 70 GLY A CA 1
ATOM 537 C C . GLY A 1 70 ? 9.935 -3.937 12.510 1.00 40.72 70 GLY A C 1
ATOM 538 O O . GLY A 1 70 ? 10.979 -4.525 12.247 1.00 40.72 70 GLY A O 1
ATOM 539 N N . GLY A 1 71 ? 9.634 -3.382 13.688 1.00 42.31 71 GLY A N 1
ATOM 540 C CA . GLY A 1 71 ? 10.532 -3.214 14.831 1.00 42.31 71 GLY A CA 1
ATOM 541 C C . GLY A 1 71 ? 11.431 -4.411 15.110 1.00 42.31 71 GLY A C 1
ATOM 542 O O . GLY A 1 71 ? 11.167 -5.209 16.004 1.00 42.31 71 GLY A O 1
ATOM 543 N N . ARG A 1 72 ? 12.530 -4.503 14.366 1.00 38.59 72 ARG A N 1
ATOM 544 C CA . ARG A 1 72 ? 13.690 -5.264 14.760 1.00 38.59 72 ARG A CA 1
ATOM 545 C C . ARG A 1 72 ? 14.384 -4.313 15.705 1.00 38.59 72 ARG A C 1
ATOM 547 O O . ARG A 1 72 ? 15.082 -3.402 15.269 1.00 38.59 72 ARG A O 1
ATOM 554 N N . SER A 1 73 ? 14.028 -4.454 16.978 1.00 42.78 73 SER A N 1
ATOM 555 C CA . SER A 1 73 ? 14.789 -3.911 18.086 1.00 42.78 73 SER A CA 1
ATOM 556 C C . SER A 1 73 ? 16.263 -4.022 17.728 1.00 42.78 73 SER A C 1
ATOM 558 O O . SER A 1 73 ? 16.717 -5.088 17.300 1.00 42.78 73 SER A O 1
ATOM 560 N N . GLU A 1 74 ? 16.979 -2.917 17.866 1.00 43.00 74 GLU A N 1
ATOM 561 C CA . GLU A 1 74 ? 18.431 -2.900 17.961 1.00 43.00 74 GLU A CA 1
ATOM 562 C C . GLU A 1 74 ? 18.822 -3.684 19.229 1.00 43.00 74 GLU A C 1
ATOM 564 O O . GLU A 1 74 ? 19.219 -3.122 20.243 1.00 43.00 74 GLU A O 1
ATOM 569 N N . GLU A 1 75 ? 18.628 -5.002 19.224 1.00 43.84 75 GLU A N 1
ATOM 570 C CA . GLU A 1 75 ? 19.267 -5.904 20.168 1.00 43.84 75 GLU A CA 1
ATOM 571 C C . GLU A 1 75 ? 20.628 -6.266 19.590 1.00 43.84 75 GLU A C 1
ATOM 573 O O . GLU A 1 75 ? 20.767 -7.193 18.798 1.00 43.84 75 GLU A O 1
ATOM 578 N N . GLY A 1 76 ? 21.611 -5.475 20.019 1.00 45.91 76 GLY A N 1
ATOM 579 C CA . GLY A 1 76 ? 22.972 -5.920 20.281 1.00 45.91 76 GLY A CA 1
ATOM 580 C C . GLY A 1 76 ? 23.802 -6.325 19.070 1.00 45.91 76 GLY A C 1
ATOM 581 O O . GLY A 1 76 ? 23.858 -7.497 18.717 1.00 45.91 76 GLY A O 1
ATOM 582 N N . GLU A 1 77 ? 24.604 -5.387 18.573 1.00 36.50 77 GLU A N 1
ATOM 583 C CA . GLU A 1 77 ? 25.927 -5.726 18.048 1.00 36.50 77 GLU A CA 1
ATOM 584 C C . GLU A 1 77 ? 26.990 -5.040 18.919 1.00 36.50 77 GLU A C 1
ATOM 586 O O . GLU A 1 77 ? 27.094 -3.817 18.956 1.00 36.50 77 GLU A O 1
ATOM 591 N N . SER A 1 78 ? 27.634 -5.921 19.697 1.00 37.62 78 SER A N 1
ATOM 592 C CA . SER A 1 78 ? 28.924 -5.924 20.411 1.00 37.62 78 SER A CA 1
ATOM 593 C C . SER A 1 78 ? 29.711 -4.635 20.649 1.00 37.62 78 SER A C 1
ATOM 595 O O . SER A 1 78 ? 30.102 -3.963 19.674 1.00 37.62 78 SER A O 1
#

Sequence (78 aa):
MPLRAHPVQKESKTLLCINCPNTLLTVPPSRYTLQPDDSFATPQALSLFAAVCDTCGYTELYKEGPLFQGGRSEEGES

Mean predicted aligned error: 9.05 Å

Secondary structure (DSSP, 8-state):
-PPEEPSSSTT-EE-B-SSSTTPBPB--S-EEEEPPPTT-SS---EEEEEEE-TTT--EEEEESSGGG----------